Protein AF-0000000072536453 (afdb_homodimer)

Solvent-accessible surface area (backbone atoms only — not comparable to full-atom values): 7869 Å² total; per-residue (Å²): 111,76,67,40,50,67,71,48,72,44,77,57,97,65,25,38,31,32,42,30,31,46,36,72,65,80,60,51,37,37,33,36,40,32,26,36,79,85,69,41,78,40,30,44,33,41,43,41,80,62,35,35,42,36,33,37,76,84,71,50,75,46,79,46,45,61,71,68,62,64,76,121,106,77,64,40,50,69,70,48,72,44,76,56,98,65,26,38,30,32,41,30,32,49,37,74,69,79,59,52,37,38,32,35,40,33,26,36,79,84,70,41,78,38,30,44,33,41,42,40,80,61,36,33,41,35,34,37,74,83,71,50,76,46,80,45,44,61,73,67,59,63,76,122

InterPro domains:
  IPR001846 von Willebrand factor, type D domain [PF00094] (1-59)
  IPR001846 von Willebrand factor, type D domain [PS51233] (1-72)

Organism: Lottia gigantea (NCBI:txid225164)

Radius of gyration: 15.34 Å; Cα contacts (8 Å, |Δi|>4): 308; chains: 2; bounding box: 33×33×46 Å

Secondary structure (DSSP, 8-state):
----SS--EEEETTEEEEEEEE-TTT--EEEEEEE-TTS-EEEEEEEETTEEEEEETT--EEEEEGGGG---/--B-SS--EEEETTEEEEEEEE-TTT--EEEEEEE-TTS-EEEEEEEETTEEEEEETT--EEEEEGGGG---

Sequence (144 aa):
HFVTFDQRHFDFAGRCSYVLARDMVDDNFTVVLNFDKNSEPKSIVVLLKGLTVEVNNENKVRNYDIRDGRFSHFVTFDQRHFDFAGRCSYVLARDMVDDNFTVVLNFDKNSEPKSIVVLLKGLTVEVNNENKVRNYDIRDGRFS

Foldseek 3Di:
DQPADVPDWDDDPQKIKGFRDADPPPRQWTWMFIADNVRHTFWIWIDGDQKIWIAGPVRDIDIDGPVVPPPD/DQPAVVPDWDDDPQKIKGFRDADPPPRQWTWMFIADNVRHTFWIWIDGDQKIWIAGPVRDIDIDGPVNPPPD

Structure (mmCIF, N/CA/C/O backbone):
data_AF-0000000072536453-model_v1
#
loop_
_entity.id
_entity.type
_entity.pdbx_description
1 polymer 'VWFD domain-containing protein'
#
loop_
_atom_site.group_PDB
_atom_site.id
_atom_site.type_symbol
_atom_site.label_atom_id
_atom_site.label_alt_id
_atom_site.label_comp_id
_atom_site.label_asym_id
_atom_site.label_entity_id
_atom_site.label_seq_id
_atom_site.pdbx_PDB_ins_code
_atom_site.Cartn_x
_atom_site.Cartn_y
_atom_site.Cartn_z
_atom_site.occupancy
_atom_site.B_iso_or_equiv
_atom_site.auth_seq_id
_ato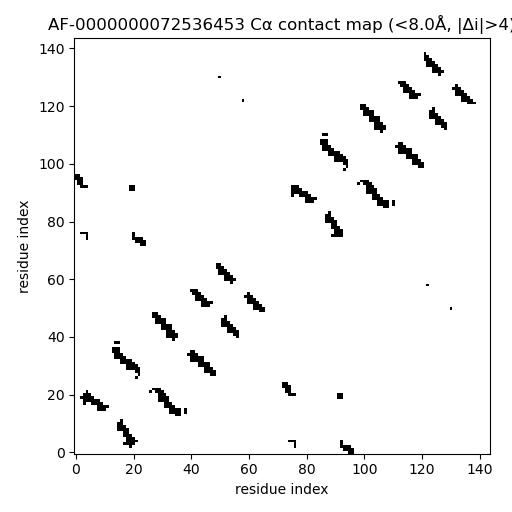m_site.auth_comp_id
_atom_site.auth_asym_id
_atom_site.auth_atom_id
_atom_site.pdbx_PDB_model_num
ATOM 1 N N . HIS A 1 1 ? -11.414 12.648 5.965 1 39.38 1 HIS A N 1
ATOM 2 C CA . HIS A 1 1 ? -11.961 11.32 6.203 1 39.38 1 HIS A CA 1
ATOM 3 C C . HIS A 1 1 ? -11.391 10.297 5.227 1 39.38 1 HIS A C 1
ATOM 5 O O . HIS A 1 1 ? -11.211 10.602 4.043 1 39.38 1 HIS A O 1
ATOM 11 N N . PHE A 1 2 ? -10.578 9.328 5.738 1 49.56 2 PHE A N 1
ATOM 12 C CA . PHE A 1 2 ? -9.992 8.297 4.891 1 49.56 2 PHE A CA 1
ATOM 13 C C . PHE A 1 2 ? -11.062 7.32 4.402 1 49.56 2 PHE A C 1
ATOM 15 O O . PHE A 1 2 ? -12.023 7.039 5.121 1 49.56 2 PHE A O 1
ATOM 22 N N . VAL A 1 3 ? -11.312 7.121 3.064 1 48.56 3 VAL A N 1
ATOM 23 C CA . VAL A 1 3 ? -12.172 6.051 2.557 1 48.56 3 VAL A CA 1
ATOM 24 C C . VAL A 1 3 ? -11.367 4.754 2.461 1 48.56 3 VAL A C 1
ATOM 26 O O . VAL A 1 3 ? -10.383 4.676 1.726 1 48.56 3 VAL A O 1
ATOM 29 N N . THR A 1 4 ? -11.438 3.947 3.613 1 58.41 4 THR A N 1
ATOM 30 C CA . THR A 1 4 ? -10.703 2.697 3.773 1 58.41 4 THR A CA 1
ATOM 31 C C . THR A 1 4 ? -11.586 1.503 3.43 1 58.41 4 THR A C 1
ATOM 33 O O . THR A 1 4 ? -12.812 1.588 3.512 1 58.41 4 THR A O 1
ATOM 36 N N . PHE A 1 5 ? -11.156 0.634 2.596 1 57.31 5 PHE A N 1
ATOM 37 C CA . PHE A 1 5 ? -11.875 -0.597 2.295 1 57.31 5 PHE A CA 1
ATOM 38 C C . PHE A 1 5 ? -12.57 -1.133 3.539 1 57.31 5 PHE A C 1
ATOM 40 O O . PHE A 1 5 ? -13.789 -1.321 3.539 1 57.31 5 PHE A O 1
ATOM 47 N N . ASP A 1 6 ? -11.992 -1.827 4.391 1 56.88 6 ASP A N 1
ATOM 48 C CA . ASP A 1 6 ? -12.68 -2.578 5.438 1 56.88 6 ASP A CA 1
ATOM 49 C C . ASP A 1 6 ? -12.938 -1.703 6.66 1 56.88 6 ASP A C 1
ATOM 51 O O . ASP A 1 6 ? -13.805 -2.016 7.48 1 56.88 6 ASP A O 1
ATOM 55 N N . GLN A 1 7 ? -13.102 -0.46 6.57 1 55.19 7 GLN A N 1
ATOM 56 C CA . GLN A 1 7 ? -13.406 0.471 7.652 1 55.19 7 GLN A CA 1
ATOM 57 C C . GLN A 1 7 ? -12.969 -0.093 9 1 55.19 7 GLN A C 1
ATOM 59 O O . GLN A 1 7 ? -13.539 0.259 10.039 1 55.19 7 GLN A O 1
ATOM 64 N N . ARG A 1 8 ? -12.297 -1.192 9.102 1 58.66 8 ARG A N 1
ATOM 65 C CA . ARG A 1 8 ? -12.008 -1.739 10.422 1 58.66 8 ARG A CA 1
ATOM 66 C C . ARG A 1 8 ? -10.695 -1.188 10.969 1 58.66 8 ARG A C 1
ATOM 68 O O . ARG A 1 8 ? -9.688 -1.146 10.266 1 58.66 8 ARG A O 1
ATOM 75 N N . HIS A 1 9 ? -10.828 -0.339 12.047 1 68.62 9 HIS A N 1
ATOM 76 C CA . HIS A 1 9 ? -9.672 0.154 12.789 1 68.62 9 HIS A CA 1
ATOM 77 C C . HIS A 1 9 ? -9.234 -0.843 13.859 1 68.62 9 HIS A C 1
ATOM 79 O O . HIS A 1 9 ? -10.055 -1.587 14.391 1 68.62 9 HIS A O 1
ATOM 85 N N . PHE A 1 10 ? -7.93 -1.121 13.945 1 72.88 10 PHE A N 1
ATOM 86 C CA . PHE A 1 10 ? -7.328 -1.948 14.984 1 72.88 10 PHE A CA 1
ATOM 87 C C . PHE A 1 10 ? -6.496 -1.1 15.938 1 72.88 10 PHE A C 1
ATOM 89 O O . PHE A 1 10 ? -5.812 -0.165 15.508 1 72.88 10 PHE A O 1
ATOM 96 N N . ASP A 1 11 ? -6.824 -1.264 17.219 1 73.75 11 ASP A N 1
ATOM 97 C CA . ASP A 1 11 ? -6.082 -0.565 18.266 1 73.75 11 ASP A CA 1
ATOM 98 C C . ASP A 1 11 ? -5.113 -1.508 18.969 1 73.75 11 ASP A C 1
ATOM 100 O O . ASP A 1 11 ? -5.504 -2.59 19.406 1 73.75 11 ASP A O 1
ATOM 104 N N . PHE A 1 12 ? -3.93 -1.3 18.75 1 68.88 12 PHE A N 1
ATOM 105 C CA . PHE A 1 12 ? -2.902 -2.074 19.438 1 68.88 12 PHE A CA 1
ATOM 106 C C . PHE A 1 12 ? -2.031 -1.171 20.312 1 68.88 12 PHE A C 1
ATOM 108 O O . PHE A 1 12 ? -1.216 -0.406 19.797 1 68.88 12 PHE A O 1
ATOM 115 N N . ALA A 1 13 ? -2.121 -1.357 21.734 1 77.19 13 ALA A N 1
ATOM 116 C CA . ALA A 1 13 ? -1.293 -0.678 22.734 1 77.19 13 ALA A CA 1
ATOM 117 C C . ALA A 1 13 ? -1.296 0.832 22.516 1 77.19 13 ALA A C 1
ATOM 119 O O . ALA A 1 13 ? -0.256 1.485 22.625 1 77.19 13 ALA A O 1
ATOM 120 N N . GLY A 1 14 ? -2.354 1.353 22.109 1 76 14 GLY A N 1
ATOM 121 C CA . GLY A 1 14 ? -2.445 2.799 21.984 1 76 14 GLY A CA 1
ATOM 122 C C . GLY A 1 14 ? -2.246 3.285 20.562 1 76 14 GLY A C 1
ATOM 123 O O . GLY A 1 14 ? -2.244 4.492 20.312 1 76 14 GLY A O 1
ATOM 124 N N . ARG A 1 15 ? -1.857 2.43 19.812 1 79.56 15 ARG A N 1
ATOM 125 C CA . ARG A 1 15 ? -1.743 2.785 18.406 1 79.56 15 ARG A CA 1
ATOM 126 C C . ARG A 1 15 ? -2.947 2.285 17.625 1 79.56 15 ARG A C 1
ATOM 128 O O . ARG A 1 15 ? -3.555 1.274 17.969 1 79.56 15 ARG A O 1
ATOM 135 N N . CYS A 1 16 ? -3.277 3.117 16.812 1 85.5 16 CYS A N 1
ATOM 136 C CA . CYS A 1 16 ? -4.398 2.736 15.953 1 85.5 16 CYS A CA 1
ATOM 137 C C . CYS A 1 16 ? -3.924 2.438 14.539 1 85.5 16 CYS A C 1
ATOM 139 O O . CYS A 1 16 ? -2.969 3.049 14.055 1 85.5 16 CYS A O 1
ATOM 141 N N . SER A 1 17 ? -4.469 1.393 13.891 1 87.5 17 SER A N 1
ATOM 142 C CA . SER A 1 17 ? -4.184 1.081 12.492 1 87.5 17 SER A CA 1
ATOM 143 C C . SER A 1 17 ? -5.465 0.759 11.727 1 87.5 17 SER A C 1
ATOM 145 O O . SER A 1 17 ? -6.469 0.365 12.328 1 87.5 17 SER A O 1
ATOM 147 N N . TYR A 1 18 ? -5.406 1.025 10.406 1 85.69 18 TYR A N 1
ATOM 148 C CA . TYR A 1 18 ? -6.504 0.703 9.492 1 85.69 18 TYR A CA 1
ATOM 149 C C . TYR A 1 18 ? -6.008 -0.13 8.32 1 85.69 18 TYR A C 1
ATOM 151 O O . TYR A 1 18 ? -4.938 0.136 7.766 1 85.69 18 TYR A O 1
ATOM 159 N N . VAL A 1 19 ? -6.871 -1.13 7.996 1 87.81 19 VAL A N 1
ATOM 160 C CA . VAL A 1 19 ? -6.621 -1.811 6.727 1 87.81 19 VAL A CA 1
ATOM 161 C C . VAL A 1 19 ? -7.223 -1 5.582 1 87.81 19 VAL A C 1
ATOM 163 O O . VAL A 1 19 ? -8.438 -0.781 5.531 1 87.81 19 VAL A O 1
ATOM 166 N N . LEU A 1 20 ? -6.281 -0.503 4.723 1 87 20 LEU A N 1
ATOM 167 C CA . LEU A 1 20 ? -6.738 0.3 3.592 1 87 20 LEU A CA 1
ATOM 168 C C . LEU A 1 20 ? -7.285 -0.589 2.48 1 87 20 LEU A C 1
ATOM 170 O O . LEU A 1 20 ? -8.281 -0.245 1.839 1 87 20 LEU A O 1
ATOM 174 N N . ALA A 1 21 ? -6.609 -1.645 2.143 1 86.81 21 ALA A N 1
ATOM 175 C CA . ALA A 1 21 ? -6.98 -2.594 1.095 1 86.81 21 ALA A CA 1
ATOM 176 C C . ALA A 1 21 ? -6.402 -3.977 1.378 1 86.81 21 ALA A C 1
ATOM 178 O O . ALA A 1 21 ? -5.379 -4.102 2.055 1 86.81 21 ALA A O 1
ATOM 179 N N . ARG A 1 22 ? -7.086 -5.008 0.9 1 86.75 22 ARG A N 1
ATOM 180 C CA . ARG A 1 22 ? -6.621 -6.383 1.067 1 86.75 22 ARG A CA 1
ATOM 181 C C . ARG A 1 22 ? -7.059 -7.254 -0.105 1 86.75 22 ARG A C 1
ATOM 183 O O . ARG A 1 22 ? -8.172 -7.109 -0.612 1 86.75 22 ARG A O 1
ATOM 190 N N . ASP A 1 23 ? -6.121 -8.109 -0.553 1 87.25 23 ASP A N 1
ATOM 191 C CA . ASP A 1 23 ? -6.508 -9.156 -1.49 1 87.25 23 ASP A CA 1
ATOM 192 C C . ASP A 1 23 ? -7.238 -10.289 -0.773 1 87.25 23 ASP A C 1
ATOM 194 O O . ASP A 1 23 ? -6.621 -11.07 -0.047 1 87.25 23 ASP A O 1
ATOM 198 N N . MET A 1 24 ? -8.523 -10.289 -0.984 1 82.75 24 MET A N 1
ATOM 199 C CA . MET A 1 24 ? -9.336 -11.258 -0.257 1 82.75 24 MET A CA 1
ATOM 200 C C . MET A 1 24 ? -9.352 -12.609 -0.973 1 82.75 24 MET A C 1
ATOM 202 O O . MET A 1 24 ? -9.727 -13.625 -0.387 1 82.75 24 MET A O 1
ATOM 206 N N . VAL A 1 25 ? -9.016 -12.625 -2.191 1 83.81 25 VAL A N 1
ATOM 207 C CA . VAL A 1 25 ? -9.117 -13.828 -3.008 1 83.81 25 VAL A CA 1
ATOM 208 C C . VAL A 1 25 ? -7.91 -14.734 -2.75 1 83.81 25 VAL A C 1
ATOM 210 O O . VAL A 1 25 ? -8.062 -15.867 -2.303 1 83.81 25 VAL A O 1
ATOM 213 N N . ASP A 1 26 ? -6.707 -14.234 -2.955 1 86.69 26 ASP A N 1
ATOM 214 C CA . ASP A 1 26 ? -5.512 -15.07 -2.854 1 86.69 26 ASP A CA 1
ATOM 215 C C . ASP A 1 26 ? -4.668 -14.672 -1.643 1 86.69 26 ASP A C 1
ATOM 217 O O . ASP A 1 26 ? -3.643 -15.297 -1.363 1 86.69 26 ASP A O 1
ATOM 221 N N . ASP A 1 27 ? -5.176 -13.594 -0.934 1 88.62 27 ASP A N 1
ATOM 222 C CA . ASP A 1 27 ? -4.453 -13.141 0.249 1 88.62 27 ASP A CA 1
ATOM 223 C C . ASP A 1 27 ? -3.002 -12.812 -0.089 1 88.62 27 ASP A C 1
ATOM 225 O O . ASP A 1 27 ? -2.084 -13.219 0.626 1 88.62 27 ASP A O 1
ATOM 229 N N . ASN A 1 28 ? -2.809 -12.141 -1.298 1 91.19 28 ASN A N 1
ATOM 230 C CA . ASN A 1 28 ? -1.47 -11.82 -1.779 1 91.19 28 ASN A CA 1
ATOM 231 C C . ASN A 1 28 ? -0.917 -10.57 -1.107 1 91.19 28 ASN A C 1
ATOM 233 O O . ASN A 1 28 ? 0.295 -10.438 -0.935 1 91.19 28 ASN A O 1
ATOM 237 N N . PHE A 1 29 ? -1.844 -9.727 -0.737 1 92.25 29 PHE A N 1
ATOM 238 C CA . PHE A 1 29 ? -1.347 -8.516 -0.102 1 92.25 29 PHE A CA 1
ATOM 239 C C . PHE A 1 29 ? -2.379 -7.949 0.866 1 92.25 29 PHE A C 1
ATOM 241 O O . PHE A 1 29 ? -3.572 -8.234 0.746 1 92.25 29 PHE A O 1
ATOM 248 N N . THR A 1 30 ? -1.993 -7.152 1.831 1 90.12 30 THR A N 1
ATOM 249 C CA . THR A 1 30 ? -2.75 -6.273 2.715 1 90.12 30 THR A CA 1
ATOM 250 C C . THR A 1 30 ? -2.043 -4.93 2.877 1 90.12 30 THR A C 1
ATOM 252 O O . THR A 1 30 ? -0.821 -4.879 3.035 1 90.12 30 THR A O 1
ATOM 255 N N . VAL A 1 31 ? -2.719 -3.848 2.703 1 93.38 31 VAL A N 1
ATOM 256 C CA . VAL A 1 31 ? -2.174 -2.512 2.922 1 93.38 31 VAL A CA 1
ATOM 257 C C . VAL A 1 31 ? -2.729 -1.933 4.219 1 93.38 31 VAL A C 1
ATOM 259 O O . VAL A 1 31 ? -3.945 -1.874 4.41 1 93.38 31 VAL A O 1
ATOM 262 N N . VAL A 1 32 ? -1.828 -1.469 5.094 1 92.19 32 VAL A N 1
ATOM 263 C CA . VAL A 1 32 ? -2.211 -1.021 6.426 1 92.19 32 VAL A CA 1
ATOM 264 C C . VAL A 1 32 ? -1.692 0.395 6.668 1 92.19 32 VAL A C 1
ATOM 266 O O . VAL A 1 32 ? -0.553 0.713 6.316 1 92.19 32 VAL A O 1
ATOM 269 N N . LEU A 1 33 ? -2.518 1.246 7.199 1 93.31 33 LEU A N 1
ATOM 270 C CA . LEU A 1 33 ? -2.119 2.568 7.672 1 93.31 33 LEU A CA 1
ATOM 271 C C . LEU A 1 33 ? -2.031 2.602 9.195 1 93.31 33 LEU A C 1
ATOM 273 O O . LEU A 1 33 ? -3.008 2.297 9.883 1 93.31 33 LEU A O 1
ATOM 277 N N . ASN A 1 34 ? -0.829 2.908 9.711 1 93.44 34 ASN A N 1
ATOM 278 C CA . ASN A 1 34 ? -0.614 3.035 11.148 1 93.44 34 ASN A CA 1
ATOM 279 C C . ASN A 1 34 ? -0.664 4.492 11.594 1 93.44 34 ASN A C 1
ATOM 281 O O . ASN A 1 34 ? -0.138 5.375 10.914 1 93.44 34 ASN A O 1
ATOM 285 N N . PHE A 1 35 ? -1.287 4.699 12.711 1 91.19 35 PHE A N 1
ATOM 286 C CA . PHE A 1 35 ? -1.333 6.02 13.328 1 91.19 35 PHE A CA 1
ATOM 287 C C . PHE A 1 35 ? -0.531 6.043 14.625 1 91.19 35 PHE A C 1
ATOM 289 O O . PHE A 1 35 ? -0.363 5.008 15.273 1 91.19 35 PHE A O 1
ATOM 296 N N . ASP A 1 36 ? -0.014 7.223 14.891 1 90.69 36 ASP A N 1
ATOM 297 C CA . ASP A 1 36 ? 0.661 7.344 16.188 1 90.69 36 ASP A CA 1
ATOM 298 C C . ASP A 1 36 ? -0.341 7.602 17.297 1 90.69 36 ASP A C 1
ATOM 300 O O . ASP A 1 36 ? -1.553 7.562 17.078 1 90.69 36 ASP A O 1
ATOM 304 N N . LYS A 1 37 ? 0.138 7.727 18.547 1 87.94 37 LYS A N 1
ATOM 305 C CA . LYS A 1 37 ? -0.695 7.914 19.719 1 87.94 37 LYS A CA 1
ATOM 306 C C . LYS A 1 37 ? -1.552 9.172 19.609 1 87.94 37 LYS A C 1
ATOM 308 O O . LYS A 1 37 ? -2.572 9.305 20.281 1 87.94 37 LYS A O 1
ATOM 313 N N . ASN A 1 38 ? -1.169 10.156 18.75 1 90.25 38 ASN A N 1
ATOM 314 C CA . ASN A 1 38 ? -1.911 11.398 18.531 1 90.25 38 ASN A CA 1
ATOM 315 C C . ASN A 1 38 ? -2.859 11.281 17.344 1 90.25 38 ASN A C 1
ATOM 317 O O . ASN A 1 38 ? -3.367 12.289 16.844 1 90.25 38 ASN A O 1
ATOM 321 N N . SER A 1 39 ? -2.943 10.078 16.766 1 86 39 SER A N 1
ATOM 322 C CA . SER A 1 39 ? -3.859 9.797 15.656 1 86 39 SER A CA 1
ATOM 323 C C . SER A 1 39 ? -3.359 10.414 14.359 1 86 39 SER A C 1
ATOM 325 O O . SER A 1 39 ? -4.156 10.797 13.492 1 86 39 SER A O 1
ATOM 327 N N . GLU A 1 40 ? -2.061 10.711 14.344 1 91.5 40 GLU A N 1
ATOM 328 C CA . GLU A 1 40 ? -1.429 11.141 13.102 1 91.5 40 GLU A CA 1
ATOM 329 C C . GLU A 1 40 ? -0.85 9.953 12.336 1 91.5 40 GLU A C 1
ATOM 331 O O . GLU A 1 40 ? -0.248 9.055 12.93 1 91.5 40 GLU A O 1
ATOM 336 N N . PRO A 1 41 ? -1.147 9.938 11.047 1 92.19 41 PRO A N 1
ATOM 337 C CA . PRO A 1 41 ? -0.547 8.836 10.297 1 92.19 41 PRO A CA 1
ATOM 338 C C . PRO A 1 41 ? 0.955 8.703 10.539 1 92.19 41 PRO A C 1
ATOM 340 O O . PRO A 1 41 ? 1.686 9.695 10.453 1 92.19 41 PRO A O 1
ATOM 343 N N . LYS A 1 42 ? 1.427 7.574 10.883 1 94.81 42 LYS A N 1
ATOM 344 C CA . LYS A 1 42 ? 2.826 7.316 11.211 1 94.81 42 LYS A CA 1
ATOM 345 C C . LYS A 1 42 ? 3.518 6.547 10.086 1 94.81 42 LYS A C 1
ATOM 347 O O . LYS A 1 42 ? 4.676 6.816 9.766 1 94.81 42 LYS A O 1
ATOM 352 N N . SER A 1 43 ? 2.879 5.586 9.523 1 96.62 43 SER A N 1
ATOM 353 C CA . SER A 1 43 ? 3.492 4.797 8.461 1 96.62 43 SER A CA 1
ATOM 354 C C . SER A 1 43 ? 2.438 4.062 7.637 1 96.62 43 SER A C 1
ATOM 356 O O . SER A 1 43 ? 1.348 3.771 8.133 1 96.62 43 SER A O 1
ATOM 358 N N . ILE A 1 44 ? 2.793 3.848 6.41 1 96.25 44 ILE A N 1
ATOM 359 C CA . ILE A 1 44 ? 2.047 2.932 5.559 1 96.25 44 ILE A CA 1
ATOM 360 C C . ILE A 1 44 ? 2.83 1.632 5.387 1 96.25 44 ILE A C 1
ATOM 362 O O . I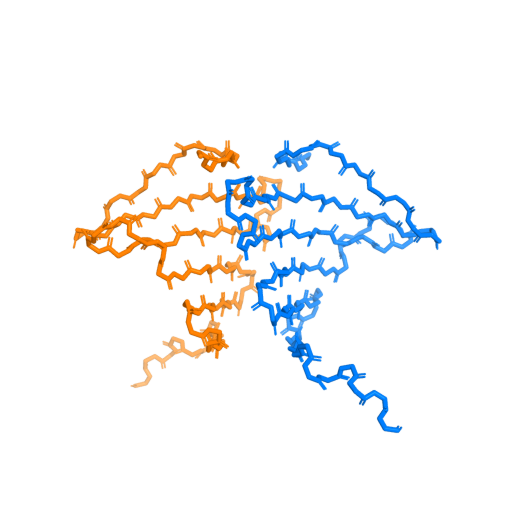LE A 1 44 ? 4.047 1.656 5.191 1 96.25 44 ILE A O 1
ATOM 366 N N . VAL A 1 45 ? 2.152 0.48 5.594 1 96.56 45 VAL A N 1
ATOM 367 C CA . VAL A 1 45 ? 2.773 -0.837 5.516 1 96.56 45 VAL A CA 1
ATOM 368 C C . VAL A 1 45 ? 2.074 -1.674 4.445 1 96.56 45 VAL A C 1
ATOM 370 O O . VAL A 1 45 ? 0.844 -1.751 4.414 1 96.56 45 VAL A O 1
ATOM 373 N N . VAL A 1 46 ? 2.871 -2.275 3.539 1 97.38 46 VAL A N 1
ATOM 374 C CA . VAL A 1 46 ? 2.367 -3.268 2.596 1 97.38 46 VAL A CA 1
ATOM 375 C C . VAL A 1 46 ? 2.844 -4.66 3.01 1 97.38 46 VAL A C 1
ATOM 377 O O . VAL A 1 46 ? 4.047 -4.934 3.02 1 97.38 46 VAL A O 1
ATOM 380 N N . LEU A 1 47 ? 1.901 -5.488 3.494 1 95.62 47 LEU A N 1
ATOM 381 C CA . LEU A 1 47 ? 2.18 -6.887 3.805 1 95.62 47 LEU A CA 1
ATOM 382 C C . LEU A 1 47 ? 2.027 -7.762 2.564 1 95.62 47 LEU A C 1
ATOM 384 O O . LEU A 1 47 ? 0.942 -7.836 1.982 1 95.62 47 LEU A O 1
ATOM 388 N N . LEU A 1 48 ? 3.111 -8.297 2.066 1 96.81 48 LEU A N 1
ATOM 389 C CA . LEU A 1 48 ? 3.111 -9.211 0.928 1 96.81 48 LEU A CA 1
ATOM 390 C C . LEU A 1 48 ? 3.482 -10.625 1.366 1 96.81 48 LEU A C 1
ATOM 392 O O . LEU A 1 48 ? 3.838 -10.852 2.525 1 96.81 48 LEU A O 1
ATOM 396 N N . LYS A 1 49 ? 3.205 -11.57 0.471 1 93.06 49 LYS A N 1
ATOM 397 C CA . LYS A 1 49 ? 3.689 -12.922 0.768 1 93.06 49 LYS A CA 1
ATOM 398 C C . LYS A 1 49 ? 5.211 -12.938 0.89 1 93.06 49 LYS A C 1
ATOM 400 O O . LYS A 1 49 ? 5.922 -12.742 -0.099 1 93.06 49 LYS A O 1
ATOM 405 N N . GLY A 1 50 ? 5.715 -13.062 2.078 1 93 50 GLY A N 1
ATOM 406 C CA . GLY A 1 50 ? 7.145 -13.211 2.297 1 93 50 GLY A CA 1
ATOM 407 C C . GLY A 1 50 ? 7.867 -11.883 2.434 1 93 50 GLY A C 1
ATOM 408 O O . GLY A 1 50 ? 9.094 -11.844 2.584 1 93 50 GLY A O 1
ATOM 409 N N . LEU A 1 51 ? 7.32 -10.82 2.281 1 96.62 51 LEU A N 1
ATOM 410 C CA . LEU A 1 51 ? 7.945 -9.5 2.334 1 96.62 51 LEU A CA 1
ATOM 411 C C . LEU A 1 51 ? 7.012 -8.477 2.973 1 96.62 51 LEU A C 1
ATOM 413 O O . LEU A 1 51 ? 5.816 -8.453 2.674 1 96.62 51 LEU A O 1
ATOM 417 N N . THR A 1 52 ? 7.457 -7.699 3.916 1 97.38 52 THR A N 1
ATOM 418 C CA . THR A 1 52 ? 6.781 -6.531 4.461 1 97.38 52 THR A CA 1
ATOM 419 C C . THR A 1 52 ? 7.551 -5.254 4.129 1 97.38 52 THR A C 1
ATOM 421 O O . THR A 1 52 ? 8.758 -5.172 4.363 1 97.38 52 THR A O 1
ATOM 424 N N . VAL A 1 53 ? 6.891 -4.309 3.477 1 98.31 53 VAL A N 1
ATOM 425 C CA . VAL A 1 53 ? 7.484 -3.014 3.156 1 98.31 53 VAL A CA 1
ATOM 426 C C . VAL A 1 53 ? 6.809 -1.919 3.979 1 98.31 53 VAL A C 1
ATOM 428 O O . VAL A 1 53 ? 5.586 -1.769 3.938 1 98.31 53 VAL A O 1
ATOM 431 N N . GLU A 1 54 ? 7.543 -1.194 4.758 1 98.31 54 GLU A N 1
ATOM 432 C CA . GLU A 1 54 ? 7.023 -0.091 5.562 1 98.31 54 GLU A CA 1
ATOM 433 C C . GLU A 1 54 ? 7.668 1.233 5.16 1 98.31 54 GLU A C 1
ATOM 435 O O . GLU A 1 54 ? 8.891 1.316 5.004 1 98.31 54 GLU A O 1
ATOM 440 N N . VAL A 1 55 ? 6.895 2.23 4.938 1 98.12 55 VAL A N 1
ATOM 441 C CA . VAL A 1 55 ? 7.359 3.596 4.715 1 98.12 55 VAL A CA 1
ATOM 442 C C . VAL A 1 55 ? 6.836 4.504 5.824 1 98.12 55 VAL A C 1
ATOM 444 O O . VAL A 1 55 ? 5.629 4.566 6.07 1 98.12 55 VAL A O 1
ATOM 447 N N . ASN A 1 56 ? 7.781 5.168 6.512 1 97.56 56 ASN A N 1
ATOM 448 C CA . ASN A 1 56 ? 7.324 6.055 7.574 1 97.56 56 ASN A CA 1
ATOM 449 C C . ASN A 1 56 ? 7.039 7.461 7.055 1 97.56 56 ASN A C 1
ATOM 451 O O . ASN A 1 56 ? 7.18 7.723 5.855 1 97.56 56 ASN A O 1
ATOM 455 N N . ASN A 1 57 ? 6.543 8.266 7.859 1 95.06 57 ASN A N 1
ATOM 456 C CA . ASN A 1 57 ? 6.102 9.609 7.477 1 95.06 57 ASN A CA 1
ATOM 457 C C . ASN A 1 57 ? 7.273 10.477 7.027 1 95.06 57 ASN A C 1
ATOM 459 O O . ASN A 1 57 ? 7.07 11.555 6.465 1 95.06 57 ASN A O 1
ATOM 463 N N . GLU A 1 58 ? 8.5 10.109 7.273 1 95 58 GLU A N 1
ATOM 464 C CA . GLU A 1 58 ? 9.68 10.82 6.797 1 95 58 GLU A CA 1
ATOM 465 C C . GLU A 1 58 ? 10.188 10.227 5.484 1 95 58 GLU A C 1
ATOM 467 O O . GLU A 1 58 ? 11.289 10.547 5.031 1 95 58 GLU A O 1
ATOM 472 N N . ASN A 1 59 ? 9.5 9.32 4.859 1 96.12 59 ASN A N 1
ATOM 473 C CA . ASN A 1 59 ? 9.812 8.688 3.584 1 96.12 59 ASN A CA 1
ATOM 474 C C . ASN A 1 59 ? 11 7.734 3.705 1 96.12 59 ASN A C 1
ATOM 476 O O . ASN A 1 59 ? 11.719 7.508 2.73 1 96.12 59 ASN A O 1
ATOM 480 N N . LYS A 1 60 ? 11.281 7.332 4.961 1 96.81 60 LYS A N 1
ATOM 481 C CA . LYS A 1 60 ? 12.227 6.23 5.129 1 96.81 60 LYS A CA 1
ATOM 482 C C . LYS A 1 60 ? 11.555 4.887 4.848 1 96.81 60 LYS A C 1
ATOM 484 O O . LYS A 1 60 ? 10.461 4.613 5.359 1 96.81 60 LYS A O 1
ATOM 489 N N . VAL A 1 61 ? 12.227 4.047 4.031 1 97.69 61 VAL A N 1
ATOM 490 C CA . VAL A 1 61 ? 11.68 2.756 3.625 1 97.69 61 VAL A CA 1
ATOM 491 C C . VAL A 1 61 ? 12.367 1.634 4.398 1 97.69 61 VAL A C 1
ATOM 493 O O . VAL A 1 61 ? 13.602 1.602 4.492 1 97.69 61 VAL A O 1
ATOM 496 N N . ARG A 1 62 ? 11.656 0.695 5.008 1 97.88 62 ARG A N 1
ATOM 497 C CA . ARG A 1 62 ? 12.148 -0.513 5.656 1 97.88 62 ARG A CA 1
ATOM 498 C C . ARG A 1 62 ? 11.531 -1.762 5.035 1 97.88 62 ARG A C 1
ATOM 500 O O . ARG A 1 62 ? 10.312 -1.839 4.863 1 97.88 62 ARG A O 1
ATOM 507 N N . ASN A 1 63 ? 12.422 -2.639 4.652 1 96.62 63 ASN A N 1
ATOM 508 C CA . ASN A 1 63 ? 11.984 -3.924 4.113 1 96.62 63 ASN A CA 1
ATOM 509 C C . ASN A 1 63 ? 12.266 -5.062 5.09 1 96.62 63 ASN A C 1
ATOM 511 O O . ASN A 1 63 ? 13.359 -5.156 5.645 1 96.62 63 ASN A O 1
ATOM 515 N N . TYR A 1 64 ? 11.242 -5.848 5.422 1 94.25 64 TYR A N 1
ATOM 516 C CA . TYR A 1 64 ? 11.383 -7.008 6.297 1 94.25 64 TYR A CA 1
ATOM 517 C C . TYR A 1 64 ? 11.055 -8.297 5.547 1 94.25 64 TYR A C 1
ATOM 519 O O . TYR A 1 64 ? 9.953 -8.438 5 1 94.25 64 TYR A O 1
ATOM 527 N N . ASP A 1 65 ? 11.992 -9.188 5.398 1 86.38 65 ASP A N 1
ATOM 528 C CA . ASP A 1 65 ? 11.758 -10.484 4.766 1 86.38 65 ASP A CA 1
ATOM 529 C C . ASP A 1 65 ? 11.438 -11.555 5.805 1 86.38 65 ASP A C 1
ATOM 531 O O . ASP A 1 65 ? 11.805 -11.422 6.973 1 86.38 65 ASP A O 1
ATOM 535 N N . ILE A 1 66 ? 10.492 -12.469 5.496 1 72.19 66 ILE A N 1
ATOM 536 C CA . ILE A 1 66 ? 10.203 -13.594 6.383 1 72.19 66 ILE A CA 1
ATOM 537 C C . ILE A 1 66 ? 11.508 -14.203 6.879 1 72.19 66 ILE A C 1
ATOM 539 O O . ILE A 1 66 ? 11.555 -14.797 7.957 1 72.19 66 ILE A O 1
ATOM 543 N N . ARG A 1 67 ? 12.469 -14.234 6.121 1 61.94 67 ARG A N 1
ATOM 544 C CA . ARG A 1 67 ? 13.711 -14.805 6.629 1 61.94 67 ARG A CA 1
ATOM 545 C C . ARG A 1 67 ? 14.281 -13.961 7.766 1 61.94 67 ARG A C 1
ATOM 547 O O . ARG A 1 67 ? 15.172 -14.406 8.492 1 61.94 67 ARG A O 1
ATOM 554 N N . ASP A 1 68 ? 14.039 -12.773 7.766 1 56.28 68 ASP A N 1
ATOM 555 C CA . ASP A 1 68 ? 14.586 -11.969 8.852 1 56.28 68 ASP A CA 1
ATOM 556 C C . ASP A 1 68 ? 13.969 -12.367 10.195 1 56.28 68 ASP A C 1
ATOM 558 O O . ASP A 1 68 ? 14.336 -11.82 11.234 1 56.28 68 ASP A O 1
ATOM 562 N N . GLY A 1 69 ? 12.945 -13.016 10.422 1 44.28 69 GLY A N 1
ATOM 563 C CA . GLY A 1 69 ? 12.609 -13.609 11.703 1 44.28 69 GLY A CA 1
ATOM 564 C C . GLY A 1 69 ? 13.594 -14.68 12.141 1 44.28 69 GLY A C 1
ATOM 565 O O . GLY A 1 69 ? 13.367 -15.375 13.133 1 44.28 69 GLY A O 1
ATOM 566 N N . ARG A 1 70 ? 14.297 -15.383 11.383 1 38.66 70 ARG A N 1
ATOM 567 C CA . ARG A 1 70 ? 15.047 -16.438 12.062 1 38.66 70 ARG A CA 1
ATOM 568 C C . ARG A 1 70 ? 16 -15.844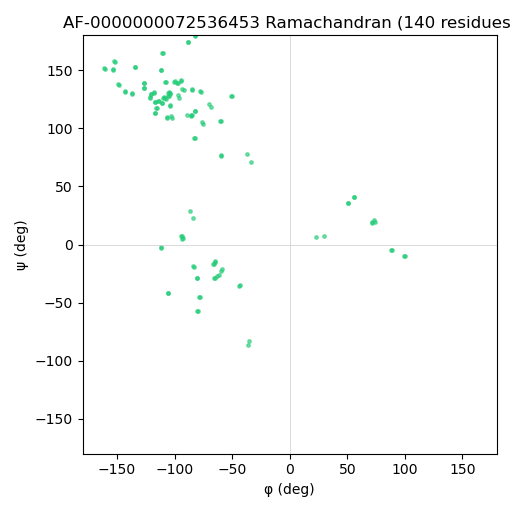 13.102 1 38.66 70 ARG A C 1
ATOM 570 O O . ARG A 1 70 ? 16.828 -15 12.773 1 38.66 70 ARG A O 1
ATOM 577 N N . PHE A 1 71 ? 15.367 -15.445 14.242 1 34.16 71 PHE A N 1
ATOM 578 C CA . PHE A 1 71 ? 16.141 -15.312 15.469 1 34.16 71 PHE A CA 1
ATOM 579 C C . PHE A 1 71 ? 17.203 -16.406 15.555 1 34.16 71 PHE A C 1
ATOM 581 O O . PHE A 1 71 ? 16.891 -17.594 15.484 1 34.16 71 PHE A O 1
ATOM 588 N N . SER A 1 72 ? 18.266 -16.281 14.867 1 27.89 72 SER A N 1
ATOM 589 C CA . SER A 1 72 ? 19.266 -17.125 15.492 1 27.89 72 SER A CA 1
ATOM 590 C C . SER A 1 72 ? 19.547 -16.672 16.922 1 27.89 72 SER A C 1
ATOM 592 O O . SER A 1 72 ? 19.406 -15.5 17.25 1 27.89 72 SER A O 1
ATOM 594 N N . HIS B 1 1 ? -12.078 -11.922 -6.332 1 39.88 1 HIS B N 1
ATOM 595 C CA . HIS B 1 1 ? -12.5 -10.562 -6.641 1 39.88 1 HIS B CA 1
ATOM 596 C C . HIS B 1 1 ? -11.844 -9.555 -5.699 1 39.88 1 HIS B C 1
ATOM 598 O O . HIS B 1 1 ? -11.664 -9.836 -4.512 1 39.88 1 HIS B O 1
ATOM 604 N N . PHE B 1 2 ? -10.969 -8.602 -6.266 1 50.22 2 PHE B N 1
ATOM 605 C CA . PHE B 1 2 ? -10.336 -7.562 -5.465 1 50.22 2 PHE B CA 1
ATOM 606 C C . PHE B 1 2 ? -11.367 -6.555 -4.977 1 50.22 2 PHE B C 1
ATOM 608 O O . PHE B 1 2 ? -12.328 -6.246 -5.684 1 50.22 2 PHE B O 1
ATOM 615 N N . VAL B 1 3 ? -11.602 -6.352 -3.652 1 48.84 3 VAL B N 1
ATOM 616 C CA . VAL B 1 3 ? -12.414 -5.25 -3.145 1 48.84 3 VAL B CA 1
ATOM 617 C C . VAL B 1 3 ? -11.57 -3.982 -3.055 1 48.84 3 VAL B C 1
ATOM 619 O O . VAL B 1 3 ? -10.562 -3.945 -2.338 1 48.84 3 VAL B O 1
ATOM 622 N N . THR B 1 4 ? -11.609 -3.193 -4.191 1 58.19 4 THR B N 1
ATOM 623 C CA . THR B 1 4 ? -10.836 -1.969 -4.352 1 58.19 4 THR B CA 1
ATOM 624 C C . THR B 1 4 ? -11.672 -0.747 -3.99 1 58.19 4 THR B C 1
ATOM 626 O O . THR B 1 4 ? -12.906 -0.786 -4.07 1 58.19 4 THR B O 1
ATOM 629 N N . PHE B 1 5 ? -11.211 0.059 -3.135 1 56.28 5 PHE B N 1
ATOM 630 C CA . PHE B 1 5 ? -11.891 1.305 -2.814 1 56.28 5 PHE B CA 1
ATOM 631 C C . PHE B 1 5 ? -12.539 1.902 -4.059 1 56.28 5 PHE B C 1
ATOM 633 O O . PHE B 1 5 ? -13.75 2.123 -4.086 1 56.28 5 PHE B O 1
ATOM 640 N N . ASP B 1 6 ? -11.945 2.637 -4.852 1 56.38 6 ASP B N 1
ATOM 641 C CA . ASP B 1 6 ? -12.602 3.438 -5.879 1 56.38 6 ASP B CA 1
ATOM 642 C C . ASP B 1 6 ? -12.859 2.615 -7.137 1 56.38 6 ASP B C 1
ATOM 644 O O . ASP B 1 6 ? -13.703 2.979 -7.961 1 56.38 6 ASP B O 1
ATOM 648 N N . GLN B 1 7 ? -12.93 1.399 -7.125 1 54.75 7 GLN B N 1
ATOM 649 C CA . GLN B 1 7 ? -13.234 0.483 -8.219 1 54.75 7 GLN B CA 1
ATOM 650 C C . GLN B 1 7 ? -12.781 1.057 -9.555 1 54.75 7 GLN B C 1
ATOM 652 O O . GLN B 1 7 ? -13.383 0.779 -10.594 1 54.75 7 GLN B O 1
ATOM 657 N N . ARG B 1 8 ? -12.086 2.145 -9.656 1 58.84 8 ARG B N 1
ATOM 658 C CA . ARG B 1 8 ? -11.789 2.691 -10.984 1 58.84 8 ARG B CA 1
ATOM 659 C C . ARG B 1 8 ? -10.539 2.055 -11.57 1 58.84 8 ARG B C 1
ATOM 661 O O . ARG B 1 8 ? -9.523 1.92 -10.883 1 58.84 8 ARG B O 1
ATOM 668 N N . HIS B 1 9 ? -10.75 1.222 -12.648 1 68.69 9 HIS B N 1
ATOM 669 C CA . HIS B 1 9 ? -9.648 0.642 -13.406 1 68.69 9 HIS B CA 1
ATOM 670 C C . HIS B 1 9 ? -9.156 1.602 -14.492 1 68.69 9 HIS B C 1
ATOM 672 O O . HIS B 1 9 ? -9.938 2.404 -15.008 1 68.69 9 HIS B O 1
ATOM 678 N N . PHE B 1 10 ? -7.836 1.786 -14.602 1 72.56 10 PHE B N 1
ATOM 679 C CA . PHE B 1 10 ? -7.191 2.57 -15.648 1 72.56 10 PHE B CA 1
ATOM 680 C C . PHE B 1 10 ? -6.422 1.667 -16.609 1 72.56 10 PHE B C 1
ATOM 682 O O . PHE B 1 10 ? -5.797 0.691 -16.172 1 72.56 10 PHE B O 1
ATOM 689 N N . ASP B 1 11 ? -6.746 1.821 -17.891 1 73.38 11 ASP B N 1
ATOM 690 C CA . ASP B 1 11 ? -6.059 1.077 -18.953 1 73.38 11 ASP B CA 1
ATOM 691 C C . ASP B 1 11 ? -5.051 1.963 -19.672 1 73.38 11 ASP B C 1
ATOM 693 O O . ASP B 1 11 ? -5.398 3.053 -20.141 1 73.38 11 ASP B O 1
ATOM 697 N N . PHE B 1 12 ? -3.873 1.717 -19.469 1 68.6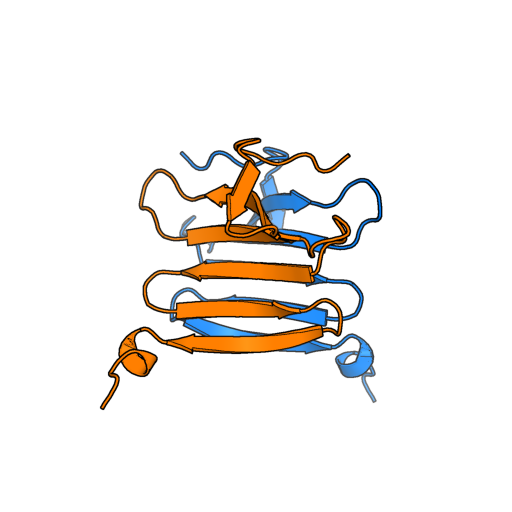9 12 PHE B N 1
ATOM 698 C CA . PHE B 1 12 ? -2.816 2.436 -20.172 1 68.69 12 PHE B CA 1
ATOM 699 C C . PHE B 1 12 ? -2.004 1.489 -21.047 1 68.69 12 PHE B C 1
ATOM 701 O O . PHE B 1 12 ? -1.221 0.685 -20.531 1 68.69 12 PHE B O 1
ATOM 708 N N . ALA B 1 13 ? -2.1 1.671 -22.484 1 77.19 13 ALA B N 1
ATOM 709 C CA . ALA B 1 13 ? -1.316 0.952 -23.484 1 77.19 13 ALA B CA 1
ATOM 710 C C . ALA B 1 13 ? -1.387 -0.556 -23.25 1 77.19 13 ALA B C 1
ATOM 712 O O . ALA B 1 13 ? -0.381 -1.258 -23.391 1 77.19 13 ALA B O 1
ATOM 713 N N . GLY B 1 14 ? -2.461 -1.042 -22.828 1 75.56 14 GLY B N 1
ATOM 714 C CA . GLY B 1 14 ? -2.615 -2.48 -22.688 1 75.56 14 GLY B CA 1
ATOM 715 C C . GLY B 1 14 ? -2.416 -2.973 -21.266 1 75.56 14 GLY B C 1
ATOM 716 O O . GLY B 1 14 ? -2.451 -4.18 -21.016 1 75.56 14 GLY B O 1
ATOM 717 N N . ARG B 1 15 ? -1.987 -2.109 -20.547 1 79.38 15 ARG B N 1
ATOM 718 C CA . ARG B 1 15 ? -1.877 -2.463 -19.125 1 79.38 15 ARG B CA 1
ATOM 719 C C . ARG B 1 15 ? -3.049 -1.9 -18.328 1 79.38 15 ARG B C 1
ATOM 721 O O . ARG B 1 15 ? -3.611 -0.865 -18.688 1 79.38 15 ARG B O 1
ATOM 728 N N . CYS B 1 16 ? -3.42 -2.705 -17.5 1 85.62 16 CYS B N 1
ATOM 729 C CA . CYS B 1 16 ? -4.52 -2.264 -16.656 1 85.62 16 CYS B CA 1
ATOM 730 C C . CYS B 1 16 ? -4.031 -1.991 -15.234 1 85.62 16 CYS B C 1
ATOM 732 O O . CYS B 1 16 ? -3.113 -2.654 -14.75 1 85.62 16 CYS B O 1
ATOM 734 N N . SER B 1 17 ? -4.512 -0.934 -14.594 1 87.38 17 SER B N 1
ATOM 735 C CA . SER B 1 17 ? -4.211 -0.638 -13.195 1 87.38 17 SER B CA 1
ATOM 736 C C . SER B 1 17 ? -5.473 -0.244 -12.43 1 87.38 17 SER B C 1
ATOM 738 O O . SER B 1 17 ? -6.453 0.205 -13.023 1 87.38 17 SER B O 1
ATOM 740 N N . TYR B 1 18 ? -5.441 -0.511 -11.109 1 85.75 18 TYR B N 1
ATOM 741 C CA . TYR B 1 18 ? -6.52 -0.128 -10.203 1 85.75 18 TYR B CA 1
ATOM 742 C C . TYR B 1 18 ? -5.98 0.671 -9.023 1 85.75 18 TYR B C 1
ATOM 744 O O . TYR B 1 18 ? -4.93 0.338 -8.469 1 85.75 18 TYR B O 1
ATOM 752 N N . VAL B 1 19 ? -6.773 1.711 -8.695 1 87.69 19 VAL B N 1
ATOM 753 C CA . VAL B 1 19 ? -6.488 2.377 -7.43 1 87.69 19 VAL B CA 1
ATOM 754 C C . VAL B 1 19 ? -7.141 1.604 -6.285 1 87.69 19 VAL B C 1
ATOM 756 O O . VAL B 1 19 ? -8.359 1.457 -6.242 1 87.69 19 VAL B O 1
ATOM 759 N N . LEU B 1 20 ? -6.23 1.071 -5.426 1 86.88 20 LEU B N 1
ATOM 760 C CA . LEU B 1 20 ? -6.734 0.298 -4.297 1 86.88 20 LEU B CA 1
ATOM 761 C C . LEU B 1 20 ? -7.227 1.217 -3.184 1 86.88 20 LEU B C 1
ATOM 763 O O . LEU B 1 20 ? -8.242 0.933 -2.539 1 86.88 20 LEU B O 1
ATOM 767 N N . ALA B 1 21 ? -6.48 2.244 -2.854 1 86.75 21 ALA B N 1
ATOM 768 C CA . ALA B 1 21 ? -6.793 3.211 -1.804 1 86.75 21 ALA B CA 1
ATOM 769 C C . ALA B 1 21 ? -6.133 4.559 -2.086 1 86.75 21 ALA B C 1
ATOM 771 O O . ALA B 1 21 ? -5.098 4.621 -2.752 1 86.75 21 ALA B O 1
ATOM 772 N N . ARG B 1 22 ? -6.777 5.633 -1.62 1 86.62 22 ARG B N 1
ATOM 773 C CA . ARG B 1 22 ? -6.23 6.977 -1.789 1 86.62 22 ARG B CA 1
ATOM 774 C C . ARG B 1 22 ? -6.617 7.871 -0.618 1 86.62 22 ARG B C 1
ATOM 776 O O . ARG B 1 22 ? -7.742 7.801 -0.118 1 86.62 22 ARG B O 1
ATOM 783 N N . ASP B 1 23 ? -5.629 8.656 -0.155 1 87.44 23 ASP B N 1
ATOM 784 C CA . ASP B 1 23 ? -5.949 9.727 0.784 1 87.44 23 ASP B CA 1
ATOM 785 C C . ASP B 1 23 ? -6.609 10.906 0.069 1 87.44 23 ASP B C 1
ATOM 787 O O . ASP B 1 23 ? -5.945 11.656 -0.65 1 87.44 23 ASP B O 1
ATOM 791 N N . MET B 1 24 ? -7.898 10.984 0.251 1 82.94 24 MET B N 1
ATOM 792 C CA . MET B 1 24 ? -8.648 12 -0.482 1 82.94 24 MET B CA 1
ATOM 793 C C . MET B 1 24 ? -8.578 13.352 0.225 1 82.94 24 MET B C 1
ATOM 795 O O . MET B 1 24 ? -8.883 14.383 -0.37 1 82.94 24 MET B O 1
ATOM 799 N N . VAL B 1 25 ? -8.258 13.352 1.458 1 84.06 25 VAL B N 1
ATOM 800 C CA . VAL B 1 25 ? -8.281 14.562 2.266 1 84.06 25 VAL B CA 1
ATOM 801 C C . VAL B 1 25 ? -7.02 15.391 2.006 1 84.06 25 VAL B C 1
ATOM 803 O O . VAL B 1 25 ? -7.102 16.531 1.552 1 84.06 25 VAL B O 1
ATOM 806 N N . ASP B 1 26 ? -5.84 14.812 2.213 1 86.94 26 ASP B N 1
ATOM 807 C CA . ASP B 1 26 ? -4.594 15.57 2.115 1 86.94 26 ASP B CA 1
ATOM 808 C C . ASP B 1 26 ? -3.775 15.125 0.906 1 86.94 26 ASP B C 1
ATOM 810 O O . ASP B 1 26 ? -2.715 15.688 0.626 1 86.94 26 ASP B O 1
ATOM 814 N N . ASP B 1 27 ? -4.344 14.07 0.202 1 88.75 27 ASP B N 1
ATOM 815 C CA . ASP B 1 27 ? -3.645 13.57 -0.979 1 88.75 27 ASP B CA 1
ATOM 816 C C . ASP B 1 27 ? -2.215 13.156 -0.638 1 88.75 27 ASP B C 1
ATOM 818 O O . ASP B 1 27 ? -1.275 13.508 -1.354 1 88.75 27 ASP B O 1
ATOM 822 N N . ASN B 1 28 ? -2.07 12.484 0.571 1 91.38 28 ASN B N 1
ATOM 823 C 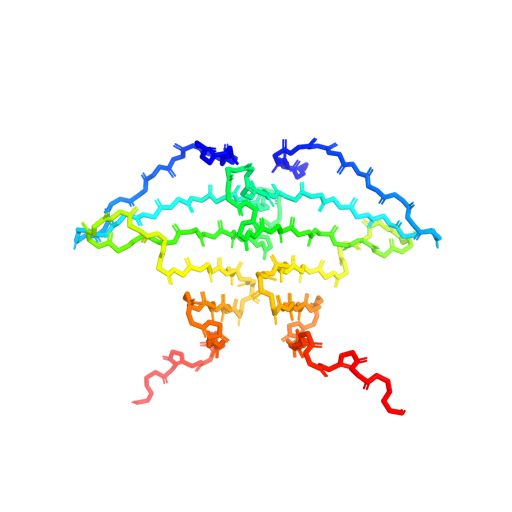CA . ASN B 1 28 ? -0.751 12.086 1.053 1 91.38 28 ASN B CA 1
ATOM 824 C C . ASN B 1 28 ? -0.277 10.797 0.384 1 91.38 28 ASN B C 1
ATOM 826 O O . ASN B 1 28 ? 0.925 10.594 0.211 1 91.38 28 ASN B O 1
ATOM 830 N N . PHE B 1 29 ? -1.255 10.016 0.031 1 92.5 29 PHE B N 1
ATOM 831 C CA . PHE B 1 29 ? -0.833 8.773 -0.601 1 92.5 29 PHE B CA 1
ATOM 832 C C . PHE B 1 29 ? -1.897 8.273 -1.57 1 92.5 29 PHE B C 1
ATOM 834 O O . PHE B 1 29 ? -3.072 8.625 -1.45 1 92.5 29 PHE B O 1
ATOM 841 N N . THR B 1 30 ? -1.55 7.457 -2.543 1 90.12 30 THR B N 1
ATOM 842 C CA . THR B 1 30 ? -2.359 6.625 -3.428 1 90.12 30 THR B CA 1
ATOM 843 C C . THR B 1 30 ? -1.737 5.238 -3.588 1 90.12 30 THR B C 1
ATOM 845 O O . THR B 1 30 ? -0.521 5.113 -3.742 1 90.12 30 THR B O 1
ATOM 848 N N . VAL B 1 31 ? -2.486 4.191 -3.4 1 93.31 31 VAL B N 1
ATOM 849 C CA . VAL B 1 31 ? -2.025 2.824 -3.617 1 93.31 31 VAL B CA 1
ATOM 850 C C . VAL B 1 31 ? -2.615 2.279 -4.914 1 93.31 31 VAL B C 1
ATOM 852 O O . VAL B 1 31 ? -3.834 2.301 -5.109 1 93.31 31 VAL B O 1
ATOM 855 N N . VAL B 1 32 ? -1.736 1.76 -5.789 1 92.12 32 VAL B N 1
ATOM 856 C CA . VAL B 1 32 ? -2.143 1.337 -7.125 1 92.12 32 VAL B CA 1
ATOM 857 C C . VAL B 1 32 ? -1.712 -0.108 -7.363 1 92.12 32 VAL B C 1
ATOM 859 O O . VAL B 1 32 ? -0.595 -0.495 -7.012 1 92.12 32 VAL B O 1
ATOM 862 N N . LEU B 1 33 ? -2.59 -0.924 -7.898 1 93.25 33 LEU B N 1
ATOM 863 C CA . LEU B 1 33 ? -2.271 -2.268 -8.375 1 93.25 33 LEU B CA 1
ATOM 864 C C . LEU B 1 33 ? -2.186 -2.301 -9.891 1 93.25 33 LEU B C 1
ATOM 866 O O . LEU B 1 33 ? -3.143 -1.939 -10.586 1 93.25 33 LEU B O 1
ATOM 870 N N . ASN B 1 34 ? -1 -2.664 -10.398 1 93.31 34 ASN B N 1
ATOM 871 C CA . ASN B 1 34 ? -0.79 -2.799 -11.836 1 93.31 34 ASN B CA 1
ATOM 872 C C . ASN B 1 34 ? -0.936 -4.25 -12.289 1 93.31 34 ASN B C 1
ATOM 874 O O . ASN B 1 34 ? -0.47 -5.168 -11.609 1 93.31 34 ASN B O 1
ATOM 878 N N . PHE B 1 35 ? -1.563 -4.422 -13.406 1 90.94 35 PHE B N 1
ATOM 879 C CA . PHE B 1 35 ? -1.694 -5.73 -14.023 1 90.94 35 PHE B CA 1
ATOM 880 C C . PHE B 1 35 ? -0.896 -5.797 -15.32 1 90.94 35 PHE B C 1
ATOM 882 O O . PHE B 1 35 ? -0.667 -4.773 -15.969 1 90.94 35 PHE B O 1
ATOM 889 N N . ASP B 1 36 ? -0.448 -7.012 -15.594 1 90.69 36 ASP B N 1
ATOM 890 C CA . ASP B 1 36 ? 0.224 -7.172 -16.875 1 90.69 36 ASP B CA 1
ATOM 891 C C . ASP B 1 36 ? -0.787 -7.363 -18.016 1 90.69 36 ASP B C 1
ATOM 893 O O . ASP B 1 36 ? -1.995 -7.242 -17.797 1 90.69 36 ASP B O 1
ATOM 897 N N . LYS B 1 37 ? -0.324 -7.52 -19.234 1 87.94 37 LYS B N 1
ATOM 898 C CA . LYS B 1 37 ? -1.16 -7.648 -20.422 1 87.94 37 LYS B CA 1
ATOM 899 C C . LYS B 1 37 ? -2.094 -8.852 -20.312 1 87.94 37 LYS B C 1
ATOM 901 O O . LYS B 1 37 ? -3.119 -8.914 -21 1 87.94 37 LYS B O 1
ATOM 906 N N . ASN B 1 38 ? -1.769 -9.875 -19.469 1 90.38 38 ASN B N 1
ATOM 907 C CA . ASN B 1 38 ? -2.584 -11.062 -19.25 1 90.38 38 ASN B CA 1
ATOM 908 C C . ASN B 1 38 ? -3.527 -10.898 -18.062 1 90.38 38 ASN B C 1
ATOM 910 O O . ASN B 1 38 ? -4.094 -11.875 -17.578 1 90.38 38 ASN B O 1
ATOM 914 N N . SER B 1 39 ? -3.541 -9.695 -17.5 1 86.06 39 SER B N 1
ATOM 915 C CA . SER B 1 39 ? -4.441 -9.367 -16.391 1 86.06 39 SER B CA 1
ATOM 916 C C . SER B 1 39 ? -3.982 -10.023 -15.094 1 86.06 39 SER B C 1
ATOM 918 O O . SER B 1 39 ? -4.805 -10.359 -14.242 1 86.06 39 SER B O 1
ATOM 920 N N . GLU B 1 40 ? -2.709 -10.359 -15.078 1 91.31 40 GLU B N 1
ATOM 921 C CA . GLU B 1 40 ? -2.107 -10.836 -13.836 1 91.31 40 GLU B CA 1
ATOM 922 C C . GLU B 1 40 ? -1.46 -9.688 -13.062 1 91.31 40 GLU B C 1
ATOM 924 O O . GLU B 1 40 ? -0.811 -8.82 -13.648 1 91.31 40 GLU B O 1
ATOM 929 N N . PRO B 1 41 ? -1.748 -9.664 -11.773 1 91.94 41 PRO B N 1
ATOM 930 C CA . PRO B 1 41 ? -1.08 -8.602 -11.016 1 91.94 41 PRO B CA 1
ATOM 931 C C . PRO B 1 41 ? 0.427 -8.562 -11.258 1 91.94 41 PRO B C 1
ATOM 933 O O . PRO B 1 41 ? 1.095 -9.594 -11.18 1 91.94 41 PRO B O 1
ATOM 936 N N . LYS B 1 42 ? 0.96 -7.457 -11.602 1 94.75 42 LYS B N 1
ATOM 937 C CA . LYS B 1 42 ? 2.373 -7.281 -11.93 1 94.75 42 LYS B CA 1
ATOM 938 C C . LYS B 1 42 ? 3.109 -6.559 -10.805 1 94.75 42 LYS B C 1
ATOM 940 O O . LYS B 1 42 ? 4.246 -6.906 -10.477 1 94.75 42 LYS B O 1
ATOM 945 N N . SER B 1 43 ? 2.533 -5.566 -10.227 1 96.5 43 SER B N 1
ATOM 946 C CA . SER B 1 43 ? 3.195 -4.82 -9.164 1 96.5 43 SER B CA 1
ATOM 947 C C . SER B 1 43 ? 2.188 -4.023 -8.336 1 96.5 43 SER B C 1
ATOM 949 O O . SER B 1 43 ? 1.117 -3.664 -8.836 1 96.5 43 SER B O 1
ATOM 951 N N . ILE B 1 44 ? 2.559 -3.824 -7.113 1 96.19 44 ILE B N 1
ATOM 952 C CA . ILE B 1 44 ? 1.869 -2.861 -6.262 1 96.19 44 ILE B CA 1
ATOM 953 C C . ILE B 1 44 ? 2.734 -1.615 -6.082 1 96.19 44 ILE B C 1
ATOM 955 O O . ILE B 1 44 ? 3.947 -1.718 -5.891 1 96.19 44 ILE B O 1
ATOM 959 N N . VAL B 1 45 ? 2.119 -0.416 -6.297 1 96.56 45 VAL B N 1
ATOM 960 C CA . VAL B 1 45 ? 2.82 0.862 -6.215 1 96.56 45 VAL B CA 1
ATOM 961 C C . VAL B 1 45 ? 2.174 1.738 -5.145 1 96.56 45 VAL B C 1
ATOM 963 O O . VAL B 1 45 ? 0.95 1.89 -5.113 1 96.56 45 VAL B O 1
ATOM 966 N N . VAL B 1 46 ? 3.01 2.287 -4.234 1 97.31 46 VAL B N 1
ATOM 967 C CA . VAL B 1 46 ? 2.566 3.311 -3.295 1 97.31 46 VAL B CA 1
ATOM 968 C C . VAL B 1 46 ? 3.131 4.668 -3.705 1 97.31 46 VAL B C 1
ATOM 970 O O . VAL B 1 46 ? 4.348 4.867 -3.711 1 97.31 46 VAL B O 1
ATOM 973 N N . LEU B 1 47 ? 2.232 5.547 -4.203 1 95.69 47 LEU B N 1
ATOM 974 C CA . LEU B 1 47 ? 2.6 6.926 -4.508 1 95.69 47 LEU B CA 1
ATOM 975 C C . LEU B 1 47 ? 2.5 7.805 -3.262 1 95.69 47 LEU B C 1
ATOM 977 O O . LEU B 1 47 ? 1.423 7.938 -2.678 1 95.69 47 LEU B O 1
ATOM 981 N N . LEU B 1 48 ? 3.627 8.273 -2.756 1 96.88 48 LEU B N 1
ATOM 982 C CA . LEU B 1 48 ? 3.682 9.188 -1.619 1 96.88 48 LEU B CA 1
ATOM 983 C C . LEU B 1 48 ? 4.141 10.57 -2.057 1 96.88 48 LEU B C 1
ATOM 985 O O . LEU B 1 48 ? 4.523 10.766 -3.213 1 96.88 48 LEU B O 1
ATOM 989 N N . LYS B 1 49 ? 3.91 11.547 -1.163 1 93.12 49 LYS B N 1
ATOM 990 C CA . LYS B 1 49 ? 4.477 12.859 -1.461 1 93.12 49 LYS B CA 1
ATOM 991 C C . LYS B 1 49 ? 5.996 12.789 -1.585 1 93.12 49 LYS B C 1
ATOM 993 O O . LYS B 1 49 ? 6.695 12.555 -0.596 1 93.12 49 LYS B O 1
ATOM 998 N N . GLY B 1 50 ? 6.516 12.867 -2.775 1 93.12 50 GLY B N 1
ATOM 999 C CA . GLY B 1 50 ? 7.949 12.922 -2.998 1 93.12 50 GLY B CA 1
ATOM 1000 C C . GLY B 1 50 ? 8.586 11.555 -3.135 1 93.12 50 GLY B C 1
ATOM 1001 O O . GLY B 1 50 ? 9.805 11.445 -3.281 1 93.12 50 GLY B O 1
ATOM 1002 N N . LEU B 1 51 ? 7.98 10.539 -2.979 1 96.56 51 LEU B N 1
ATOM 1003 C CA . LEU B 1 51 ? 8.523 9.188 -3.033 1 96.56 51 LEU B CA 1
ATOM 1004 C C . LEU B 1 51 ? 7.527 8.227 -3.674 1 96.56 51 LEU B C 1
ATOM 1006 O O . LEU B 1 51 ? 6.328 8.273 -3.375 1 96.56 51 LEU B O 1
ATOM 1010 N N . THR B 1 52 ? 7.922 7.41 -4.602 1 97.44 52 THR B N 1
ATOM 1011 C CA . THR B 1 52 ? 7.172 6.285 -5.148 1 97.44 52 THR B CA 1
ATOM 1012 C C . THR B 1 52 ? 7.859 4.965 -4.816 1 97.44 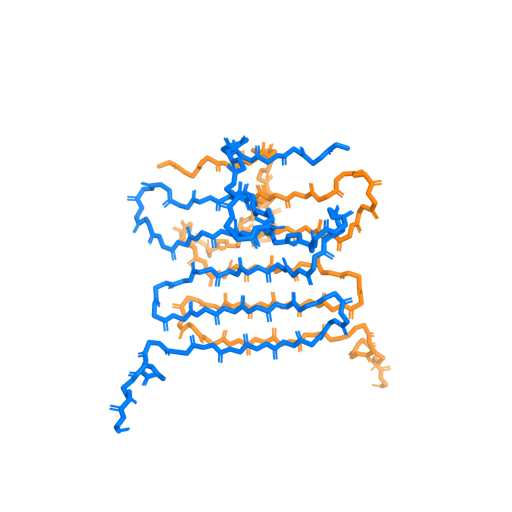52 THR B C 1
ATOM 1014 O O . THR B 1 52 ? 9.055 4.805 -5.055 1 97.44 52 THR B O 1
ATOM 1017 N N . VAL B 1 53 ? 7.145 4.066 -4.172 1 98.31 53 VAL B N 1
ATOM 1018 C CA . VAL B 1 53 ? 7.656 2.736 -3.857 1 98.31 53 VAL B CA 1
ATOM 1019 C C . VAL B 1 53 ? 6.914 1.689 -4.684 1 98.31 53 VAL B C 1
ATOM 1021 O O . VAL B 1 53 ? 5.684 1.617 -4.645 1 98.31 53 VAL B O 1
ATOM 1024 N N . GLU B 1 54 ? 7.613 0.922 -5.461 1 98.31 54 GLU B N 1
ATOM 1025 C CA . GLU B 1 54 ? 7.031 -0.145 -6.266 1 98.31 54 GLU B CA 1
ATOM 1026 C C . GLU B 1 54 ? 7.59 -1.508 -5.867 1 98.31 54 GLU B C 1
ATOM 1028 O O . GLU B 1 54 ? 8.805 -1.667 -5.715 1 98.31 54 GLU B O 1
ATOM 1033 N N . VAL B 1 55 ? 6.75 -2.461 -5.645 1 98.19 55 VAL B N 1
ATOM 1034 C CA . VAL B 1 55 ? 7.133 -3.852 -5.426 1 98.19 55 VAL B CA 1
ATOM 1035 C C . VAL B 1 55 ? 6.555 -4.727 -6.535 1 98.19 55 VAL B C 1
ATOM 1037 O O . VAL B 1 55 ? 5.348 -4.715 -6.777 1 98.19 55 VAL B O 1
ATOM 1040 N N . ASN B 1 56 ? 7.461 -5.438 -7.223 1 97.56 56 ASN B N 1
ATOM 1041 C CA . ASN B 1 56 ? 6.953 -6.297 -8.289 1 97.56 56 ASN B CA 1
ATOM 1042 C C . ASN B 1 56 ? 6.59 -7.684 -7.77 1 97.56 56 ASN B C 1
ATOM 1044 O O . ASN B 1 56 ? 6.711 -7.953 -6.574 1 97.56 56 ASN B O 1
ATOM 1048 N N . ASN B 1 57 ? 6.039 -8.461 -8.578 1 95.06 57 ASN B N 1
ATOM 1049 C CA . ASN B 1 57 ? 5.52 -9.773 -8.195 1 95.06 57 ASN B CA 1
ATOM 1050 C C . ASN B 1 57 ? 6.633 -10.711 -7.746 1 95.06 57 ASN B C 1
ATOM 1052 O O . ASN B 1 57 ? 6.367 -11.773 -7.18 1 95.06 57 ASN B O 1
ATOM 1056 N N . GLU B 1 58 ? 7.891 -10.43 -8 1 94.94 58 GLU B N 1
ATOM 1057 C CA . GLU B 1 58 ? 9.031 -11.211 -7.527 1 94.94 58 GLU B CA 1
ATOM 1058 C C . GLU B 1 58 ? 9.57 -10.648 -6.211 1 94.94 58 GLU B C 1
ATOM 1060 O O . GLU B 1 58 ? 10.641 -11.047 -5.758 1 94.94 58 GLU B O 1
ATOM 1065 N N . ASN B 1 59 ? 8.93 -9.703 -5.594 1 96.19 59 ASN B N 1
ATOM 1066 C CA . ASN B 1 59 ? 9.281 -9.094 -4.316 1 96.19 59 ASN B CA 1
ATOM 1067 C C . ASN B 1 59 ? 10.523 -8.211 -4.438 1 96.19 59 ASN B C 1
ATOM 1069 O O . ASN B 1 59 ? 11.258 -8.031 -3.463 1 96.19 59 ASN B O 1
ATOM 1073 N N . LYS B 1 60 ? 10.844 -7.828 -5.695 1 96.88 60 LYS B N 1
ATOM 1074 C CA . LYS B 1 60 ? 11.852 -6.781 -5.863 1 96.88 60 LYS B CA 1
ATOM 1075 C C . LYS B 1 60 ? 11.258 -5.402 -5.578 1 96.88 60 LYS B C 1
ATOM 1077 O O . LYS B 1 60 ? 10.188 -5.062 -6.086 1 96.88 60 LYS B O 1
ATOM 1082 N N . VAL B 1 61 ? 11.969 -4.594 -4.746 1 97.69 61 VAL B N 1
ATOM 1083 C CA . VAL B 1 61 ? 11.5 -3.275 -4.336 1 97.69 61 VAL B CA 1
ATOM 1084 C C . VAL B 1 61 ? 12.258 -2.193 -5.102 1 97.69 61 VAL B C 1
ATOM 1086 O O . VAL B 1 61 ? 13.484 -2.234 -5.195 1 97.69 61 VAL B O 1
ATOM 1089 N N . ARG B 1 62 ? 11.586 -1.222 -5.715 1 97.81 62 ARG B N 1
ATOM 1090 C CA . ARG B 1 62 ? 12.156 -0.044 -6.367 1 97.81 62 ARG B CA 1
ATOM 1091 C C . ARG B 1 62 ? 11.617 1.238 -5.742 1 97.81 62 ARG B C 1
ATOM 1093 O O . ARG B 1 62 ? 10.406 1.391 -5.57 1 97.81 62 ARG B O 1
ATOM 1100 N N . ASN B 1 63 ? 12.547 2.057 -5.344 1 96.62 63 ASN B N 1
ATOM 1101 C CA . ASN B 1 63 ? 12.195 3.363 -4.801 1 96.62 63 ASN B CA 1
ATOM 1102 C C . ASN B 1 63 ? 12.539 4.488 -5.773 1 96.62 63 ASN B C 1
ATOM 1104 O O . ASN B 1 63 ? 13.641 4.516 -6.324 1 96.62 63 ASN B O 1
ATOM 1108 N N . TYR B 1 64 ? 11.578 5.32 -6.117 1 94.31 64 TYR B N 1
ATOM 1109 C CA . TYR B 1 64 ? 11.781 6.477 -6.98 1 94.31 64 TYR B CA 1
ATOM 1110 C C . TYR B 1 64 ? 11.531 7.777 -6.227 1 94.31 64 TYR B C 1
ATOM 1112 O O . TYR B 1 64 ? 10.453 7.977 -5.668 1 94.31 64 TYR B O 1
ATOM 1120 N N . ASP B 1 65 ? 12.516 8.602 -6.086 1 86.31 65 ASP B N 1
ATOM 1121 C CA . ASP B 1 65 ? 12.367 9.906 -5.449 1 86.31 65 ASP B CA 1
ATOM 1122 C C . ASP B 1 65 ? 12.117 11 -6.484 1 86.31 65 ASP B C 1
ATOM 1124 O O . ASP B 1 65 ? 12.477 10.844 -7.656 1 86.31 65 ASP B O 1
ATOM 1128 N N . ILE B 1 66 ? 11.227 11.969 -6.184 1 71.88 66 ILE B N 1
ATOM 1129 C CA . ILE B 1 66 ? 11.016 13.109 -7.07 1 71.88 66 ILE B CA 1
ATOM 1130 C C . ILE B 1 66 ? 12.352 13.641 -7.566 1 71.88 66 ILE B C 1
ATOM 1132 O O . ILE B 1 66 ? 12.438 14.227 -8.648 1 71.88 66 ILE B O 1
ATOM 1136 N N . ARG B 1 67 ? 13.297 13.594 -6.797 1 62.47 67 ARG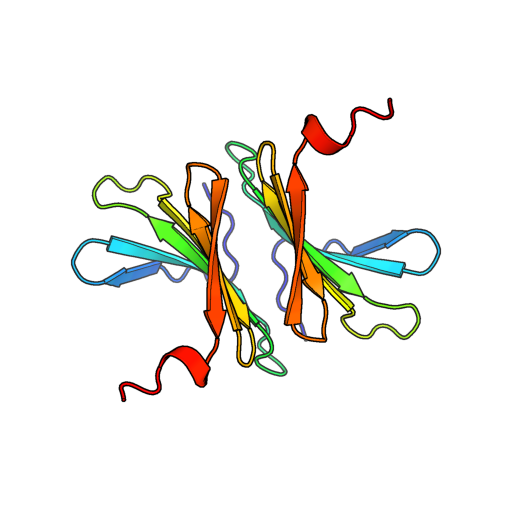 B N 1
ATOM 1137 C CA . ARG B 1 67 ? 14.578 14.086 -7.309 1 62.47 67 ARG B CA 1
ATOM 1138 C C . ARG B 1 67 ? 15.086 13.195 -8.438 1 62.47 67 ARG B C 1
ATOM 1140 O O . ARG B 1 67 ? 15.992 13.594 -9.18 1 62.47 67 ARG B O 1
ATOM 1147 N N . ASP B 1 68 ? 14.766 12.016 -8.422 1 56.03 68 ASP B N 1
ATOM 1148 C CA . ASP B 1 68 ? 15.234 11.164 -9.508 1 56.03 68 ASP B CA 1
ATOM 1149 C C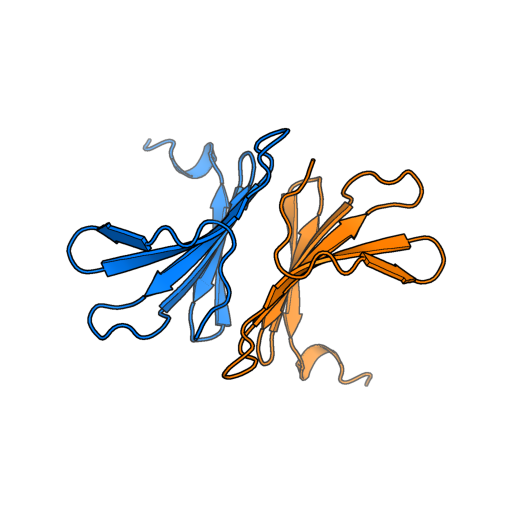 . ASP B 1 68 ? 14.602 11.57 -10.836 1 56.03 68 ASP B C 1
ATOM 1151 O O . ASP B 1 68 ? 14.898 10.984 -11.883 1 56.03 68 ASP B O 1
ATOM 1155 N N . GLY B 1 69 ? 13.609 12.281 -11.008 1 43.69 69 GLY B N 1
ATOM 1156 C CA . GLY B 1 69 ? 13.258 12.867 -12.289 1 43.69 69 GLY B CA 1
ATOM 1157 C C . GLY B 1 69 ? 14.312 13.812 -12.828 1 43.69 69 GLY B C 1
ATOM 1158 O O . GLY B 1 69 ? 14.094 14.492 -13.836 1 43.69 69 GLY B O 1
ATOM 1159 N N . ARG B 1 70 ? 15.141 14.461 -12.117 1 39.28 70 ARG B N 1
ATOM 1160 C CA . ARG B 1 70 ? 15.93 15.422 -12.891 1 39.28 70 ARG B CA 1
ATOM 1161 C C . ARG B 1 70 ? 16.719 14.719 -13.984 1 39.28 70 ARG B C 1
ATOM 1163 O O . ARG B 1 70 ? 17.469 13.781 -13.711 1 39.28 70 ARG B O 1
ATOM 1170 N N . PHE B 1 71 ? 15.953 14.383 -15.016 1 33.5 71 PHE B N 1
ATOM 1171 C CA . PHE B 1 71 ? 16.594 14.164 -16.297 1 33.5 71 PHE B CA 1
ATOM 1172 C C . PHE B 1 71 ? 17.797 15.102 -16.469 1 33.5 71 PHE B C 1
ATOM 1174 O O . PHE B 1 71 ? 17.656 16.328 -16.359 1 33.5 71 PHE B O 1
ATOM 1181 N N . SER B 1 72 ? 18.875 14.938 -15.781 1 28.25 72 SER B N 1
ATOM 1182 C CA . SER B 1 72 ? 19.969 15.633 -16.453 1 28.25 72 SER B CA 1
ATOM 1183 C C . SER B 1 72 ? 20.234 15.031 -17.844 1 28.25 72 SER B C 1
ATOM 1185 O O . SER B 1 72 ? 19.984 13.844 -18.062 1 28.25 72 SER B O 1
#

Nearest PDB structures (foldseek):
  1iwm-assembly1_A  TM=6.788E-01  e=4.201E-01  Escherichia coli
  3wjv-assembly1_A  TM=7.069E-01  e=1.127E+00  Escherichia coli DH1
  6mjp-assembly1_G  TM=4.298E-01  e=1.653E-01  Vibrio cholerae
  3wju-assembly1_A  TM=6.182E-01  e=1.191E+00  Escherichia coli DH1
  5zm6-assembly1_B-2  TM=6.944E-01  e=3.567E+00  Homo sapiens

pLDDT: mean 81.8, std 18.1, range [27.89, 98.31]